Protein AF-A0A9N9NQQ0-F1 (afdb_monomer_lite)

Sequence (147 aa):
EYAHSIRLTEENYIKKFKSDRFITFEIPLDHSEFLRYERVRIINFGVFLESIGSENDEISLSISNNNMFNDRYKWKIYHFRSIYGAAQEFRYKVPNKIVTDVSFKSDIYFVPTPFSQWTIKLEDCKIGESRLDSSKIDLSKLKSIEI

Secondary structure (DSSP, 8-state):
------EE--HHHHHHHHHHSEEEEE--TT-GGGTT-S----SEE--EETT-S-TT-EEEEEEEEEEEEEEEETTEEEEEE-S----EEEEEETTTEEEE-EE-TT-TT----S-EEEEEEE--EEETTEEE-GGGS--TT---EE-

Radius of gyration: 15.8 Å; chains: 1; bounding box: 36×31×45 Å

Structure (mmCIF, N/CA/C/O backbone):
data_AF-A0A9N9NQQ0-F1
#
_entry.id   AF-A0A9N9NQQ0-F1
#
loop_
_atom_site.group_PDB
_atom_site.id
_atom_site.type_symbol
_atom_site.label_atom_id
_atom_site.label_alt_id
_atom_site.label_comp_id
_atom_site.label_asym_id
_atom_site.label_entity_id
_atom_site.label_seq_id
_atom_site.pdbx_PDB_ins_code
_atom_site.Cartn_x
_atom_site.Cartn_y
_atom_site.Cartn_z
_atom_site.occupancy
_atom_site.B_iso_or_equiv
_atom_site.auth_seq_id
_atom_site.auth_comp_id
_atom_site.auth_asym_id
_atom_site.auth_atom_id
_atom_site.pdbx_PDB_model_num
ATOM 1 N N . GLU A 1 1 ? -7.038 6.199 -19.806 1.00 65.69 1 GLU A N 1
ATOM 2 C CA . GLU A 1 1 ? -6.324 5.725 -18.602 1.00 65.69 1 GLU A CA 1
ATOM 3 C C . GLU A 1 1 ? -7.123 4.540 -18.069 1.00 65.69 1 GLU A C 1
ATOM 5 O O . GLU A 1 1 ? -8.342 4.653 -18.025 1.00 65.69 1 GLU A O 1
ATOM 10 N N . TYR A 1 2 ? -6.491 3.392 -17.814 1.00 79.00 2 TYR A N 1
ATOM 11 C CA . TYR A 1 2 ? -7.168 2.215 -17.254 1.00 79.00 2 TYR A CA 1
ATOM 12 C C . TYR A 1 2 ? -6.824 2.122 -15.770 1.00 79.00 2 TYR A C 1
ATOM 14 O O . TYR A 1 2 ? -5.656 2.268 -15.414 1.00 79.00 2 TYR A O 1
ATOM 22 N N . ALA A 1 3 ? -7.832 1.899 -14.928 1.00 87.00 3 ALA A N 1
ATOM 23 C CA . ALA A 1 3 ? -7.613 1.548 -13.534 1.00 87.00 3 ALA A CA 1
ATOM 24 C C . ALA A 1 3 ? -7.257 0.059 -13.453 1.00 87.00 3 ALA A C 1
ATOM 26 O O . ALA A 1 3 ? -7.918 -0.773 -14.074 1.00 87.00 3 ALA A O 1
ATOM 27 N N . HIS A 1 4 ? -6.207 -0.238 -12.701 1.00 93.88 4 HIS A N 1
ATOM 28 C CA . HIS A 1 4 ? -5.734 -1.581 -12.395 1.00 93.88 4 HIS A CA 1
ATOM 29 C C . HIS A 1 4 ? -5.696 -1.708 -10.883 1.00 93.88 4 HIS A C 1
ATOM 31 O O . HIS A 1 4 ? -5.331 -0.726 -10.237 1.00 93.88 4 HIS A O 1
ATOM 37 N N . SER A 1 5 ? -6.052 -2.874 -10.342 1.00 93.88 5 SER A N 1
ATOM 38 C CA . SER A 1 5 ? -5.908 -3.116 -8.911 1.00 93.88 5 SER A CA 1
ATOM 39 C C . SER A 1 5 ? -5.245 -4.447 -8.588 1.00 93.88 5 SER A C 1
ATOM 41 O O . SER A 1 5 ? -5.397 -5.444 -9.297 1.00 93.88 5 SER A O 1
ATOM 43 N N . ILE A 1 6 ? -4.470 -4.448 -7.508 1.00 95.31 6 ILE A N 1
ATOM 44 C CA . ILE A 1 6 ? -3.832 -5.624 -6.924 1.00 95.31 6 ILE A CA 1
ATOM 45 C C . ILE A 1 6 ? -4.412 -5.814 -5.531 1.00 95.31 6 ILE A C 1
ATOM 47 O O . ILE A 1 6 ? -4.403 -4.906 -4.702 1.00 95.31 6 ILE A O 1
ATOM 51 N N . ARG A 1 7 ? -4.902 -7.023 -5.256 1.00 96.19 7 ARG A N 1
ATOM 52 C CA . ARG A 1 7 ? -5.421 -7.384 -3.937 1.00 96.19 7 ARG A CA 1
ATOM 53 C C . ARG A 1 7 ? -4.417 -8.232 -3.183 1.00 96.19 7 ARG A C 1
ATOM 55 O O . ARG A 1 7 ? -4.185 -9.381 -3.544 1.00 96.19 7 ARG A O 1
ATOM 62 N N . LEU A 1 8 ? -3.899 -7.683 -2.093 1.00 95.31 8 LEU A N 1
ATOM 63 C CA . LEU A 1 8 ? -3.099 -8.426 -1.130 1.00 95.31 8 LEU A CA 1
ATOM 64 C C . LEU A 1 8 ? -4.050 -9.113 -0.151 1.00 95.31 8 LEU A C 1
ATOM 66 O O . LEU A 1 8 ? -4.741 -8.455 0.633 1.00 95.31 8 LEU A O 1
ATOM 70 N N . THR A 1 9 ? -4.113 -10.439 -0.232 1.00 93.44 9 THR A N 1
ATOM 71 C CA . THR A 1 9 ? -5.017 -11.285 0.577 1.00 93.44 9 THR A CA 1
ATOM 72 C C . THR A 1 9 ? -4.271 -12.384 1.322 1.00 93.44 9 THR A C 1
ATOM 74 O O . THR A 1 9 ? -4.830 -13.035 2.204 1.00 93.44 9 THR A O 1
ATOM 77 N N . GLU A 1 10 ? -2.995 -12.577 1.000 1.00 92.44 10 GLU A N 1
ATOM 78 C CA . GLU A 1 10 ? -2.128 -13.549 1.629 1.00 92.44 10 GLU A CA 1
ATOM 79 C C . GLU A 1 10 ? -2.030 -13.256 3.122 1.00 92.44 10 GLU A C 1
ATOM 81 O O . GLU A 1 10 ? -1.764 -12.129 3.557 1.00 92.44 10 GLU A O 1
ATOM 86 N N . GLU A 1 11 ? -2.199 -14.308 3.921 1.00 89.62 11 GLU A N 1
ATOM 87 C CA . GLU A 1 11 ? -2.289 -14.201 5.375 1.00 89.62 11 GLU A CA 1
ATOM 88 C C . GLU A 1 11 ? -1.075 -13.473 5.981 1.00 89.62 11 GLU A C 1
ATOM 90 O O . GLU A 1 11 ? -1.213 -12.723 6.946 1.00 89.62 11 GLU A O 1
ATOM 95 N N . ASN A 1 12 ? 0.104 -13.627 5.371 1.00 93.50 12 ASN A N 1
ATOM 96 C CA . ASN A 1 12 ? 1.327 -12.952 5.795 1.00 93.50 12 ASN A CA 1
ATOM 97 C C . ASN A 1 12 ? 1.260 -11.424 5.658 1.00 93.50 12 ASN A C 1
ATOM 99 O O . ASN A 1 12 ? 1.729 -10.735 6.564 1.00 93.50 12 ASN A O 1
ATOM 103 N N . TYR A 1 13 ? 0.685 -10.876 4.580 1.00 95.25 13 TYR A N 1
ATOM 104 C CA . TYR A 1 13 ? 0.556 -9.420 4.427 1.00 95.25 13 TYR A CA 1
ATOM 105 C C . TYR A 1 13 ? -0.444 -8.860 5.431 1.00 95.25 13 TYR A C 1
ATOM 107 O O . TYR A 1 13 ? -0.152 -7.889 6.125 1.00 95.25 13 TYR A O 1
ATOM 115 N N . ILE A 1 14 ? -1.590 -9.521 5.583 1.00 96.94 14 ILE A N 1
ATOM 116 C CA . ILE A 1 14 ? -2.640 -9.069 6.496 1.00 96.94 14 ILE A CA 1
ATOM 117 C C . ILE A 1 14 ? -2.187 -9.155 7.956 1.00 96.94 14 ILE A C 1
ATOM 119 O O . ILE A 1 14 ? -2.382 -8.200 8.708 1.00 96.94 14 ILE A O 1
ATOM 123 N N . LYS A 1 15 ? -1.534 -10.251 8.369 1.00 96.06 15 LYS A N 1
ATOM 124 C CA . LYS A 1 15 ? -0.975 -10.384 9.725 1.00 96.06 15 LYS A CA 1
ATOM 125 C C . LYS A 1 15 ? 0.079 -9.319 10.013 1.00 96.06 15 LYS A C 1
ATOM 127 O O . LYS A 1 15 ? 0.007 -8.690 11.067 1.00 96.06 15 LYS A O 1
ATOM 132 N N . LYS A 1 16 ? 1.013 -9.087 9.083 1.00 96.44 16 LYS A N 1
ATOM 133 C CA . LYS A 1 16 ? 2.038 -8.044 9.234 1.00 96.44 16 LYS A CA 1
ATOM 134 C C . LYS A 1 16 ? 1.418 -6.660 9.343 1.00 96.44 16 LYS A C 1
ATOM 136 O O . LYS A 1 16 ? 1.716 -5.954 10.294 1.00 96.44 16 LYS A O 1
ATOM 141 N N . PHE A 1 17 ? 0.473 -6.308 8.472 1.00 97.69 17 PHE A N 1
ATOM 142 C CA . PHE A 1 17 ? -0.182 -5.001 8.549 1.00 97.69 17 PHE A CA 1
ATOM 143 C C . PHE A 1 17 ? -0.956 -4.815 9.863 1.00 97.69 17 PHE A C 1
ATOM 145 O O . PHE A 1 17 ? -0.895 -3.754 10.482 1.00 97.69 17 PHE A O 1
ATOM 152 N N . LYS A 1 18 ? -1.651 -5.861 10.337 1.00 96.88 18 LYS A N 1
ATOM 153 C CA . LYS A 1 18 ? -2.340 -5.847 11.637 1.00 96.88 18 LYS A CA 1
ATOM 154 C C . LYS A 1 18 ? -1.376 -5.692 12.815 1.00 96.88 18 LYS A C 1
ATOM 156 O O . LYS A 1 18 ? -1.759 -5.062 13.790 1.00 96.88 18 LYS A O 1
ATOM 161 N N . SER A 1 19 ? -0.176 -6.258 12.759 1.00 96.44 19 SER A N 1
ATOM 162 C CA . SER A 1 19 ? 0.817 -6.153 13.836 1.00 96.44 19 SER A CA 1
ATOM 163 C C . SER A 1 19 ? 1.563 -4.823 13.785 1.00 96.44 19 SER A C 1
ATOM 165 O O . SER A 1 19 ? 1.554 -4.048 14.738 1.00 96.44 19 SER A O 1
ATOM 167 N N . ASP A 1 20 ? 2.158 -4.539 12.633 1.00 97.62 20 ASP A N 1
ATOM 168 C CA . ASP A 1 20 ? 3.215 -3.544 12.500 1.00 97.62 20 ASP A CA 1
ATOM 169 C C . ASP A 1 20 ? 2.667 -2.198 12.017 1.00 97.62 20 ASP A C 1
ATOM 171 O O . ASP A 1 20 ? 3.373 -1.196 12.036 1.00 97.62 20 ASP A O 1
ATOM 175 N N . ARG A 1 21 ? 1.398 -2.168 11.578 1.00 97.75 21 ARG A N 1
ATOM 176 C CA . ARG A 1 21 ? 0.732 -1.021 10.933 1.00 97.75 21 ARG A CA 1
ATOM 177 C C . ARG A 1 21 ? 1.361 -0.612 9.601 1.00 97.75 21 ARG A C 1
ATOM 179 O O . ARG A 1 21 ? 0.976 0.403 9.032 1.00 97.75 21 ARG A O 1
ATOM 186 N N . PHE A 1 22 ? 2.282 -1.407 9.069 1.00 97.81 22 PHE A N 1
ATOM 187 C CA . PHE A 1 22 ? 2.818 -1.246 7.727 1.00 97.81 22 PHE A CA 1
ATOM 188 C C . PHE A 1 22 ? 3.087 -2.601 7.080 1.00 97.81 22 PHE A C 1
ATOM 190 O O . PHE A 1 22 ? 3.194 -3.628 7.751 1.00 97.81 22 PHE A O 1
ATOM 197 N N . ILE A 1 23 ? 3.203 -2.597 5.756 1.00 97.81 23 ILE A N 1
ATOM 198 C CA . ILE A 1 23 ? 3.713 -3.724 4.980 1.00 97.81 23 ILE A CA 1
ATOM 199 C C . ILE A 1 23 ? 4.646 -3.234 3.894 1.00 97.81 23 ILE A C 1
ATOM 201 O O . ILE A 1 23 ? 4.470 -2.145 3.353 1.00 97.81 23 ILE A O 1
ATOM 205 N N . THR A 1 24 ? 5.575 -4.107 3.531 1.00 96.94 24 THR A N 1
ATOM 206 C CA . THR A 1 24 ? 6.395 -3.979 2.335 1.00 96.94 24 THR A CA 1
ATOM 207 C C . THR A 1 24 ? 6.123 -5.177 1.434 1.00 96.94 24 THR A C 1
ATOM 209 O O . THR A 1 24 ? 6.128 -6.321 1.897 1.00 96.94 24 THR A O 1
ATOM 212 N N . PHE A 1 25 ? 5.876 -4.921 0.156 1.00 96.31 25 PHE A N 1
ATOM 213 C CA . PHE A 1 25 ? 5.606 -5.938 -0.856 1.00 96.31 25 PHE A CA 1
ATOM 214 C C . PHE A 1 25 ? 6.255 -5.539 -2.180 1.00 96.31 25 PHE A C 1
ATOM 216 O O . PHE A 1 25 ? 6.634 -4.387 -2.384 1.00 96.31 25 PHE A O 1
ATOM 223 N N . GLU A 1 26 ? 6.414 -6.509 -3.069 1.00 95.88 26 GLU A N 1
ATOM 224 C CA . GLU A 1 26 ? 6.997 -6.304 -4.389 1.00 95.88 26 GLU A CA 1
ATOM 225 C C . GLU A 1 26 ? 5.931 -6.551 -5.449 1.00 95.88 26 GLU A C 1
ATOM 227 O O . GLU A 1 26 ? 5.209 -7.545 -5.388 1.00 95.88 26 GLU A O 1
ATOM 232 N N . ILE A 1 27 ? 5.844 -5.648 -6.423 1.00 96.19 27 ILE A N 1
ATOM 233 C CA . ILE A 1 27 ? 5.108 -5.900 -7.660 1.00 96.19 27 ILE A CA 1
ATOM 234 C C . ILE A 1 27 ? 6.154 -6.322 -8.698 1.00 96.19 27 ILE A C 1
ATOM 236 O O . ILE A 1 27 ? 6.924 -5.474 -9.162 1.00 96.19 27 ILE A O 1
ATOM 240 N N . PRO A 1 28 ? 6.229 -7.609 -9.067 1.00 95.12 28 PRO A N 1
ATOM 241 C CA . PRO A 1 28 ? 7.232 -8.070 -10.012 1.00 95.12 28 PRO A CA 1
ATOM 242 C C . PRO A 1 28 ? 6.867 -7.672 -11.450 1.00 95.12 28 PRO A C 1
ATOM 244 O O . PRO A 1 28 ? 5.711 -7.389 -11.777 1.00 95.12 28 PRO A O 1
ATOM 247 N N . LEU A 1 29 ? 7.864 -7.655 -12.339 1.00 93.44 29 LEU A N 1
ATOM 248 C CA . LEU A 1 29 ? 7.703 -7.255 -13.747 1.00 93.44 29 LEU A CA 1
ATOM 249 C C . LEU A 1 29 ? 6.736 -8.163 -14.533 1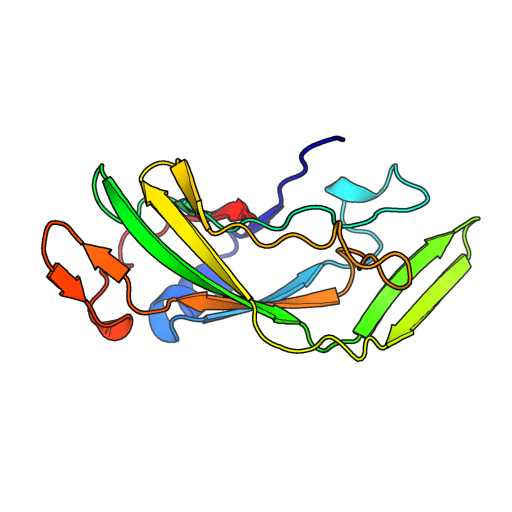.00 93.44 29 LEU A C 1
ATOM 251 O O . LEU A 1 29 ? 6.184 -7.760 -15.558 1.00 93.44 29 LEU A O 1
ATOM 255 N N . ASP A 1 30 ? 6.554 -9.394 -14.067 1.00 92.94 30 ASP A N 1
ATOM 256 C CA . ASP A 1 30 ? 5.688 -10.429 -14.623 1.00 92.94 30 ASP A CA 1
ATOM 257 C C . ASP A 1 30 ? 4.361 -10.587 -13.859 1.00 92.94 30 ASP A C 1
ATOM 259 O O . ASP A 1 30 ? 3.640 -11.562 -14.078 1.00 92.94 30 ASP A O 1
ATOM 263 N N . HIS A 1 31 ? 3.996 -9.617 -13.010 1.00 94.94 31 HIS A N 1
ATOM 264 C CA . HIS A 1 31 ? 2.708 -9.625 -12.320 1.00 94.94 31 HIS A CA 1
ATOM 265 C C . HIS A 1 31 ? 1.552 -9.741 -13.328 1.00 94.94 31 HIS A C 1
ATOM 267 O O . HIS A 1 31 ? 1.481 -8.985 -14.304 1.00 94.94 31 HIS A O 1
ATOM 273 N N . SER A 1 32 ? 0.632 -10.678 -13.079 1.00 94.50 32 SER A N 1
ATOM 274 C CA . SER A 1 32 ? -0.409 -11.104 -14.029 1.00 94.50 32 SER A CA 1
ATOM 275 C C . SER A 1 32 ? -1.263 -9.951 -14.560 1.00 94.50 32 SER A C 1
ATOM 277 O O . SER A 1 32 ? -1.519 -9.885 -15.763 1.00 94.50 32 SER A O 1
ATOM 279 N N . GLU A 1 33 ? -1.609 -9.002 -13.688 1.00 94.75 33 GLU A N 1
ATOM 280 C CA . GLU A 1 33 ? -2.372 -7.788 -14.019 1.00 94.75 33 GLU A CA 1
ATOM 281 C C . GLU A 1 33 ? -1.734 -6.959 -15.148 1.00 94.75 33 GLU A C 1
ATOM 283 O O . GLU A 1 33 ? -2.422 -6.329 -15.955 1.00 94.75 33 GLU A O 1
ATOM 288 N N . PHE A 1 34 ? -0.402 -6.993 -15.250 1.00 93.56 34 PHE A N 1
ATOM 289 C CA . PHE A 1 34 ? 0.358 -6.151 -16.165 1.00 93.56 34 PHE A CA 1
ATOM 290 C C . PHE A 1 34 ? 0.981 -6.904 -17.348 1.00 93.56 34 PHE A C 1
ATOM 292 O O . PHE A 1 34 ? 1.569 -6.276 -18.232 1.00 93.56 34 PHE A O 1
ATOM 299 N N . LEU A 1 35 ? 0.831 -8.232 -17.423 1.00 89.88 35 LEU A N 1
ATOM 300 C CA . LEU A 1 35 ? 1.533 -9.071 -18.403 1.00 89.88 35 LEU A CA 1
ATOM 301 C C . LEU A 1 35 ? 1.279 -8.674 -19.860 1.00 89.88 35 LEU A C 1
ATOM 303 O O . LEU A 1 35 ? 2.202 -8.750 -20.671 1.00 89.88 35 LEU A O 1
ATOM 307 N N . ARG A 1 36 ? 0.062 -8.220 -20.183 1.00 90.19 36 ARG A N 1
ATOM 308 C CA . ARG A 1 36 ? -0.336 -7.824 -21.547 1.00 90.19 36 ARG A CA 1
ATOM 309 C C . ARG A 1 36 ? 0.242 -6.487 -22.010 1.00 90.19 36 ARG A C 1
ATOM 311 O O . ARG A 1 36 ? 0.125 -6.154 -23.186 1.00 90.19 36 ARG A O 1
ATOM 318 N N . TYR A 1 37 ? 0.815 -5.704 -21.100 1.00 90.75 37 TYR A N 1
ATOM 319 C CA . TYR A 1 37 ? 1.338 -4.385 -21.418 1.00 90.75 37 TYR A CA 1
ATOM 320 C C . TYR A 1 37 ? 2.828 -4.454 -21.697 1.00 90.75 37 TYR A C 1
ATOM 322 O O . TYR A 1 37 ? 3.611 -5.035 -20.941 1.00 90.75 37 TYR A O 1
ATOM 330 N N . GLU A 1 38 ? 3.232 -3.813 -22.787 1.00 87.81 38 GLU A N 1
ATOM 331 C CA . GLU A 1 38 ? 4.646 -3.634 -23.073 1.00 87.81 38 GLU A CA 1
ATOM 332 C C . GLU A 1 38 ? 5.269 -2.683 -22.047 1.00 87.81 38 GLU A C 1
ATOM 334 O O . GLU A 1 38 ? 6.301 -3.022 -21.484 1.00 87.81 38 GLU A O 1
ATOM 339 N N . ARG A 1 39 ? 4.591 -1.561 -21.755 1.00 89.75 39 ARG A N 1
ATOM 340 C CA . ARG A 1 39 ? 4.969 -0.552 -20.757 1.00 89.75 39 ARG A CA 1
ATOM 341 C C . ARG A 1 39 ? 3.793 -0.165 -19.873 1.00 89.75 39 ARG A C 1
ATOM 343 O O . ARG A 1 39 ? 2.691 0.044 -20.373 1.00 89.75 39 ARG A O 1
ATOM 350 N N . VAL A 1 40 ? 4.065 0.022 -18.584 1.00 91.56 40 VAL A N 1
ATOM 351 C CA . VAL A 1 40 ? 3.100 0.535 -17.601 1.00 91.56 40 VAL A CA 1
ATOM 352 C C . VAL A 1 40 ? 3.691 1.760 -16.920 1.00 91.56 40 VAL A C 1
ATOM 354 O O . VAL A 1 40 ? 4.883 1.794 -16.616 1.00 91.56 40 VAL A O 1
ATOM 357 N N . ARG A 1 41 ? 2.878 2.791 -16.719 1.00 89.88 41 ARG A N 1
ATOM 358 C CA . ARG A 1 41 ? 3.257 4.027 -16.036 1.00 89.88 41 ARG A CA 1
ATOM 359 C C . ARG A 1 41 ? 2.186 4.339 -15.007 1.00 89.88 41 ARG A C 1
ATOM 361 O O . ARG A 1 41 ? 1.005 4.329 -15.348 1.00 89.88 41 ARG A O 1
ATOM 368 N N . ILE A 1 42 ? 2.597 4.561 -13.764 1.00 89.31 42 ILE A N 1
ATOM 369 C CA . ILE A 1 42 ? 1.683 4.937 -12.694 1.00 89.31 42 ILE A CA 1
ATOM 370 C C . ILE A 1 42 ? 1.363 6.404 -12.861 1.00 89.31 42 ILE A C 1
ATOM 372 O O . ILE A 1 42 ? 2.242 7.257 -12.877 1.00 89.31 42 ILE A O 1
ATOM 376 N N . ILE A 1 43 ? 0.076 6.674 -12.948 1.00 88.94 43 ILE A N 1
ATOM 377 C CA . ILE A 1 43 ? -0.450 8.022 -13.001 1.00 88.94 43 ILE A CA 1
ATOM 378 C C . ILE A 1 43 ? -0.968 8.416 -11.617 1.00 88.94 43 ILE A C 1
ATOM 380 O O . ILE A 1 43 ? -0.600 9.471 -11.106 1.00 88.94 43 ILE A O 1
ATOM 384 N N . ASN A 1 44 ? -1.763 7.534 -11.014 1.00 90.25 44 ASN A N 1
ATOM 385 C CA . ASN A 1 44 ? -2.308 7.649 -9.670 1.00 90.25 44 ASN A CA 1
ATOM 386 C C . ASN A 1 44 ? -2.061 6.333 -8.928 1.00 90.25 44 ASN A C 1
ATOM 388 O O . ASN A 1 44 ? -2.050 5.273 -9.560 1.00 90.25 44 ASN A O 1
ATOM 392 N N . PHE A 1 45 ? -1.865 6.402 -7.616 1.00 91.25 45 PHE A N 1
ATOM 393 C CA . PHE A 1 45 ? -1.652 5.240 -6.757 1.00 91.25 45 PHE A CA 1
ATOM 394 C C . PHE A 1 45 ? -2.556 5.355 -5.529 1.00 91.25 45 PHE A C 1
ATOM 396 O O . PHE A 1 45 ? -2.396 6.263 -4.718 1.00 91.25 45 PHE A O 1
ATOM 403 N N . GLY A 1 46 ? -3.516 4.444 -5.400 1.00 94.69 46 GLY A N 1
ATOM 404 C CA . GLY A 1 46 ? -4.441 4.403 -4.272 1.00 94.69 46 GLY A CA 1
A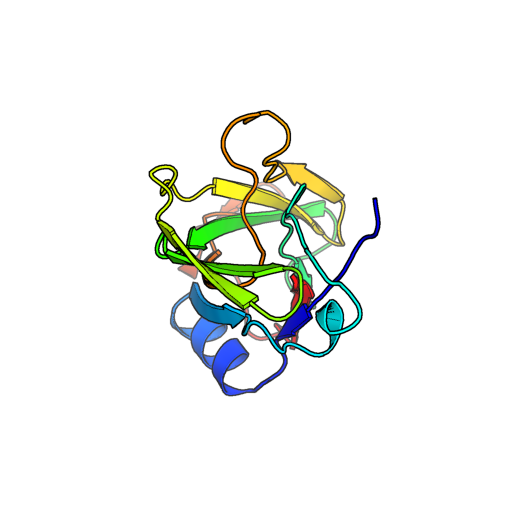TOM 405 C C . GLY A 1 46 ? -4.156 3.213 -3.373 1.00 94.69 46 GLY A C 1
ATOM 406 O O . GLY A 1 46 ? -3.512 2.259 -3.787 1.00 94.69 46 GLY A O 1
ATOM 407 N N . VAL A 1 47 ? -4.627 3.273 -2.129 1.00 96.56 47 VAL A N 1
ATOM 408 C CA . VAL A 1 47 ? -4.644 2.104 -1.246 1.00 96.56 47 VAL A CA 1
ATOM 409 C C . VAL A 1 47 ? -5.903 2.124 -0.392 1.00 96.56 47 VAL A C 1
ATOM 411 O O . VAL A 1 47 ? -6.127 3.059 0.375 1.00 96.56 47 VAL A O 1
ATOM 414 N N . PHE A 1 48 ? -6.688 1.057 -0.454 1.00 97.31 48 PHE A N 1
ATOM 415 C CA . PHE A 1 48 ? -7.916 0.889 0.310 1.00 97.31 48 PHE A CA 1
ATOM 416 C C . PHE A 1 48 ? -7.805 -0.319 1.244 1.00 97.31 48 PHE A C 1
ATOM 418 O O . PHE A 1 48 ? -7.346 -1.396 0.859 1.00 97.31 48 PHE A O 1
ATOM 425 N N . LEU A 1 49 ? -8.227 -0.138 2.496 1.00 97.00 49 LEU A N 1
ATOM 426 C CA . LEU A 1 49 ? -8.250 -1.193 3.507 1.00 97.00 49 LEU A CA 1
ATOM 427 C C . LEU A 1 49 ? -9.667 -1.758 3.591 1.00 97.00 49 LEU A C 1
ATOM 429 O O . LEU A 1 49 ? -10.590 -1.079 4.040 1.00 97.00 49 LEU A O 1
ATOM 433 N N . GLU A 1 50 ? -9.859 -3.006 3.172 1.00 95.19 50 GLU A N 1
ATOM 434 C CA . GLU A 1 50 ? -11.192 -3.604 3.169 1.00 95.19 50 GLU A CA 1
ATOM 435 C C . GLU A 1 50 ? -11.655 -3.935 4.597 1.00 95.19 50 GLU A C 1
ATOM 437 O O . GLU A 1 50 ? -10.941 -4.582 5.368 1.00 95.19 50 GLU A O 1
ATOM 442 N N . SER A 1 51 ? -12.909 -3.585 4.911 1.00 93.12 51 SER A N 1
ATOM 443 C CA . SER A 1 51 ? -13.565 -3.861 6.201 1.00 93.12 51 SER A CA 1
ATOM 444 C C . SER A 1 51 ? -12.965 -3.106 7.401 1.00 93.12 51 SER A C 1
ATOM 446 O O . SER A 1 51 ? -13.045 -3.598 8.529 1.00 93.12 51 SER A O 1
ATOM 448 N N . ILE A 1 52 ? -12.394 -1.917 7.169 1.00 93.81 52 ILE A N 1
ATOM 449 C CA . ILE A 1 52 ? -11.876 -1.006 8.203 1.00 93.81 52 ILE A CA 1
ATOM 450 C C . ILE A 1 52 ? -12.689 0.290 8.254 1.00 93.81 52 ILE A C 1
ATOM 452 O O . ILE A 1 52 ? -13.064 0.832 7.218 1.00 93.81 52 ILE A O 1
ATOM 456 N N . GLY A 1 53 ? -12.910 0.795 9.472 1.00 91.56 53 GLY A N 1
ATOM 457 C CA . GLY A 1 53 ? -13.666 2.022 9.723 1.00 91.56 53 GLY A CA 1
ATOM 458 C C . GLY A 1 53 ? -15.177 1.868 9.519 1.00 91.56 53 GLY A C 1
ATOM 459 O O . GLY A 1 53 ? -15.686 0.819 9.121 1.00 91.56 53 GLY A O 1
ATOM 460 N N . SER A 1 54 ? -15.894 2.935 9.839 1.00 94.06 54 SER A N 1
ATOM 461 C CA . SER A 1 54 ? -17.321 3.139 9.597 1.00 94.06 54 SER A CA 1
ATOM 462 C C . SER A 1 54 ? -17.519 4.205 8.521 1.00 94.06 54 SER A C 1
ATOM 464 O O . SER A 1 54 ? -16.585 4.905 8.144 1.00 94.06 54 SER A O 1
ATOM 466 N N . GLU A 1 55 ? -18.739 4.338 8.007 1.00 95.12 55 GLU A N 1
ATOM 467 C CA . GLU A 1 55 ? -19.054 5.319 6.967 1.00 95.12 55 GLU A CA 1
ATOM 468 C C . GLU A 1 55 ? -18.567 6.735 7.335 1.00 95.12 55 GLU A C 1
ATOM 470 O O . GLU A 1 55 ? -18.823 7.222 8.434 1.00 95.12 55 GLU A O 1
ATOM 475 N N . ASN A 1 56 ? -17.895 7.402 6.390 1.00 95.19 56 ASN A N 1
ATOM 476 C CA . ASN A 1 56 ? -17.274 8.726 6.532 1.00 95.19 56 ASN A CA 1
ATOM 477 C C . ASN A 1 56 ? -16.035 8.830 7.434 1.00 95.19 56 ASN A C 1
ATOM 479 O O . ASN A 1 56 ? -15.447 9.919 7.469 1.00 95.19 56 ASN A O 1
ATOM 483 N N . ASP A 1 57 ? -15.592 7.748 8.080 1.00 96.69 57 ASP A N 1
ATOM 484 C CA . ASP A 1 57 ? -14.262 7.709 8.692 1.00 96.69 57 ASP A CA 1
ATOM 485 C C . ASP A 1 57 ? -13.199 7.961 7.622 1.00 96.69 57 ASP A C 1
ATOM 487 O O . ASP A 1 57 ? -13.302 7.460 6.501 1.00 96.69 57 ASP A O 1
ATOM 491 N N . GLU A 1 58 ? -12.184 8.750 7.955 1.00 97.69 58 GLU A N 1
ATOM 492 C CA . GLU A 1 58 ? -11.084 9.095 7.063 1.00 97.69 58 GLU A CA 1
ATOM 493 C C . GLU A 1 58 ? -9.841 8.296 7.439 1.00 97.69 58 GLU A C 1
ATOM 495 O O . GLU A 1 58 ? -9.267 8.469 8.519 1.00 97.69 58 GLU A O 1
ATOM 500 N N . ILE A 1 59 ? -9.423 7.431 6.523 1.00 98.00 59 ILE A N 1
ATOM 501 C CA . ILE A 1 59 ? -8.236 6.597 6.654 1.00 98.00 59 ILE A CA 1
ATOM 502 C C . ILE A 1 59 ? -7.076 7.293 5.946 1.00 98.00 59 ILE A C 1
ATOM 504 O O . ILE A 1 59 ? -7.217 7.716 4.795 1.00 98.00 59 ILE A O 1
ATOM 508 N N . SER A 1 60 ? -5.937 7.402 6.634 1.00 98.00 60 SER A N 1
ATOM 509 C CA . SER A 1 60 ? -4.699 7.968 6.094 1.00 98.00 60 SER A CA 1
ATOM 510 C C . SER A 1 60 ? -3.605 6.911 6.005 1.00 98.00 60 SER A C 1
ATOM 512 O O . SER A 1 60 ? -3.380 6.140 6.940 1.00 98.00 60 SER A O 1
ATOM 514 N N . LEU A 1 61 ? -2.941 6.864 4.855 1.00 98.12 61 LEU A N 1
ATOM 515 C CA . LEU A 1 61 ? -1.887 5.916 4.530 1.00 98.12 61 LEU A CA 1
ATOM 516 C C . LEU A 1 61 ? -0.702 6.665 3.930 1.00 98.12 61 LEU A C 1
ATOM 518 O O . LEU A 1 61 ? -0.857 7.538 3.084 1.00 98.12 61 LEU A O 1
ATOM 522 N N . SER A 1 62 ? 0.497 6.283 4.333 1.00 97.38 62 SER A N 1
ATOM 523 C CA . SER A 1 62 ? 1.742 6.717 3.721 1.00 97.38 62 SER A CA 1
ATOM 524 C C . SER A 1 62 ? 2.210 5.658 2.728 1.00 97.38 62 SER A C 1
ATOM 526 O O . SER A 1 62 ? 2.321 4.479 3.074 1.00 97.38 62 SER A O 1
ATOM 528 N N . ILE A 1 63 ? 2.465 6.072 1.488 1.00 95.31 63 ILE A N 1
ATOM 529 C CA . ILE A 1 63 ? 2.923 5.218 0.390 1.00 95.31 63 ILE A CA 1
ATOM 530 C C . ILE A 1 63 ? 4.340 5.624 0.016 1.00 95.31 63 ILE A C 1
ATOM 532 O O . ILE A 1 63 ? 4.621 6.778 -0.304 1.00 95.31 63 ILE A O 1
ATOM 536 N N . SER A 1 64 ? 5.246 4.658 0.017 1.00 93.81 64 SER A N 1
ATOM 537 C CA . SER A 1 64 ? 6.643 4.859 -0.359 1.00 93.81 64 SER A CA 1
ATOM 538 C C . SER A 1 64 ? 7.174 3.677 -1.161 1.00 93.81 64 SER A C 1
ATOM 540 O O . SER A 1 64 ? 6.531 2.634 -1.264 1.00 93.81 64 SER A O 1
ATOM 542 N N . ASN A 1 65 ? 8.351 3.846 -1.752 1.00 92.38 65 ASN A N 1
ATOM 543 C CA . ASN A 1 65 ? 9.069 2.792 -2.458 1.00 92.38 65 ASN A CA 1
ATOM 544 C C . ASN A 1 65 ? 10.575 2.926 -2.195 1.00 92.38 65 ASN A C 1
ATOM 546 O O . ASN A 1 65 ? 11.046 3.935 -1.666 1.00 92.38 65 ASN A O 1
ATOM 550 N N . ASN A 1 66 ? 11.345 1.912 -2.576 1.00 91.44 66 ASN A N 1
ATOM 551 C CA . ASN A 1 66 ? 12.800 1.892 -2.389 1.00 91.44 66 ASN A CA 1
ATOM 552 C C . ASN A 1 66 ? 13.583 2.700 -3.448 1.00 91.44 66 ASN A C 1
ATOM 554 O O . ASN A 1 66 ? 14.809 2.600 -3.521 1.00 91.44 66 ASN A O 1
ATOM 558 N N . ASN A 1 67 ? 12.893 3.489 -4.272 1.00 89.06 67 ASN A N 1
ATOM 559 C CA . ASN A 1 67 ? 13.408 4.239 -5.415 1.00 89.06 67 ASN A CA 1
ATOM 560 C C . ASN A 1 67 ? 13.996 3.394 -6.543 1.00 89.06 67 ASN A C 1
ATOM 562 O O . ASN A 1 67 ? 14.588 3.965 -7.456 1.00 89.06 67 ASN A O 1
ATOM 566 N N . MET A 1 68 ? 13.849 2.071 -6.507 1.00 91.62 68 MET A N 1
ATOM 567 C CA . MET A 1 68 ? 14.327 1.157 -7.539 1.00 91.62 68 MET A CA 1
ATOM 568 C C . MET A 1 68 ? 13.138 0.609 -8.311 1.00 91.62 68 MET A C 1
ATOM 570 O O . MET A 1 68 ? 12.233 0.009 -7.737 1.00 91.62 68 MET A O 1
ATOM 574 N N . PHE A 1 69 ? 13.155 0.791 -9.622 1.00 92.25 69 PHE A N 1
ATOM 575 C CA . PHE A 1 69 ? 12.043 0.427 -10.483 1.00 92.25 69 PHE A CA 1
ATOM 576 C C . PHE A 1 69 ? 12.521 -0.408 -11.662 1.00 92.25 69 PHE A C 1
ATOM 578 O O . PHE A 1 69 ? 13.616 -0.207 -12.197 1.00 92.25 69 PHE A O 1
ATOM 585 N N . ASN A 1 70 ? 11.649 -1.311 -12.092 1.00 93.56 70 ASN A N 1
ATOM 586 C CA . ASN A 1 70 ? 11.818 -2.120 -13.285 1.00 93.56 70 ASN A CA 1
ATOM 587 C C . ASN A 1 70 ? 10.894 -1.604 -14.395 1.00 93.56 70 ASN A C 1
ATOM 589 O O . ASN A 1 70 ? 9.799 -1.113 -14.133 1.00 93.56 70 ASN A O 1
ATOM 593 N N . ASP A 1 71 ? 11.311 -1.706 -15.650 1.00 91.81 71 ASP A N 1
ATOM 594 C CA . ASP A 1 71 ? 10.471 -1.448 -16.823 1.00 91.81 71 ASP A CA 1
ATOM 595 C C . ASP A 1 71 ? 10.727 -2.525 -17.869 1.00 91.81 71 ASP A C 1
ATOM 597 O O . ASP A 1 71 ? 11.799 -3.135 -17.919 1.00 91.81 71 ASP A O 1
ATOM 601 N N . ARG A 1 72 ? 9.742 -2.731 -18.736 1.00 91.25 72 ARG A N 1
ATOM 602 C CA . ARG A 1 72 ? 9.864 -3.599 -19.899 1.00 91.25 72 ARG A CA 1
ATOM 603 C C . ARG A 1 72 ? 9.608 -2.767 -21.142 1.00 91.25 72 ARG A C 1
ATOM 605 O O . ARG A 1 72 ? 8.750 -1.897 -21.149 1.00 91.25 72 ARG A O 1
ATOM 612 N N . TYR A 1 73 ? 10.381 -2.985 -22.195 1.00 90.19 73 TYR A N 1
ATOM 613 C CA . TYR A 1 73 ? 10.098 -2.397 -23.501 1.00 90.19 73 TYR A CA 1
ATOM 614 C C . TYR A 1 73 ? 10.751 -3.236 -24.586 1.00 90.19 73 TYR A C 1
ATOM 616 O O . TYR A 1 73 ? 11.939 -3.543 -24.488 1.00 90.19 73 TYR A O 1
ATOM 624 N N . LYS A 1 74 ? 9.990 -3.637 -25.607 1.00 90.31 74 LYS A N 1
ATOM 625 C CA . LYS A 1 74 ? 10.447 -4.509 -26.695 1.00 90.31 74 LYS A CA 1
ATOM 626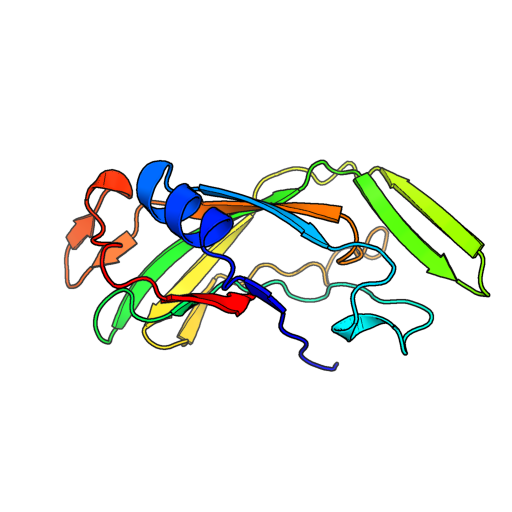 C C . LYS A 1 74 ? 11.201 -5.736 -26.183 1.00 90.31 74 LYS A C 1
ATOM 628 O O . LYS A 1 74 ? 12.288 -6.044 -26.667 1.00 90.31 74 LYS A O 1
ATOM 633 N N . TRP A 1 75 ? 10.639 -6.389 -25.163 1.00 84.12 75 TRP A N 1
ATOM 634 C CA . TRP A 1 75 ? 11.206 -7.577 -24.504 1.00 84.12 75 TRP A CA 1
ATOM 635 C C . TRP A 1 75 ? 12.545 -7.363 -23.784 1.00 84.12 75 TRP A C 1
ATOM 637 O O . TRP A 1 75 ? 13.158 -8.323 -23.328 1.00 84.12 75 TRP A O 1
ATOM 647 N N . LYS A 1 76 ? 12.992 -6.114 -23.634 1.00 90.56 76 LYS A N 1
ATOM 648 C CA . LYS A 1 76 ? 14.155 -5.755 -22.823 1.00 90.56 76 LYS A CA 1
ATOM 649 C C . LYS A 1 76 ? 13.706 -5.276 -21.454 1.00 90.56 76 LYS A C 1
ATOM 651 O O . LYS A 1 76 ? 12.715 -4.551 -21.345 1.00 90.56 76 LYS A O 1
ATOM 656 N N . ILE A 1 77 ? 14.453 -5.683 -20.435 1.00 92.31 77 ILE A N 1
ATOM 657 C CA . ILE A 1 77 ? 14.263 -5.252 -19.052 1.00 92.31 77 ILE A CA 1
ATOM 658 C C . ILE A 1 77 ? 15.182 -4.061 -18.795 1.00 92.31 77 ILE A C 1
ATOM 660 O O . ILE A 1 77 ? 16.348 -4.064 -19.192 1.00 92.31 77 ILE A O 1
ATOM 664 N N . TYR A 1 78 ? 14.639 -3.045 -18.140 1.00 91.81 78 TYR A N 1
ATOM 665 C CA . TYR A 1 78 ? 15.355 -1.850 -17.725 1.00 91.81 78 TYR A CA 1
ATOM 666 C C . TYR A 1 78 ? 15.218 -1.680 -16.219 1.00 91.81 78 TYR A C 1
ATOM 668 O O . TYR A 1 78 ? 14.151 -1.925 -15.661 1.00 91.81 78 TYR A O 1
ATOM 676 N N . HIS A 1 79 ? 16.286 -1.203 -15.591 1.00 91.44 79 HIS A N 1
ATOM 677 C CA . HIS A 1 79 ? 16.317 -0.857 -14.178 1.00 91.44 79 HIS A CA 1
ATOM 678 C C . HIS A 1 79 ? 16.668 0.615 -14.053 1.00 91.44 79 HIS A C 1
ATOM 680 O O . HIS A 1 79 ? 17.568 1.105 -14.740 1.00 91.44 79 HIS A O 1
ATOM 686 N N . PHE A 1 80 ? 15.965 1.326 -13.188 1.00 86.88 80 PHE A N 1
ATOM 687 C CA . PHE A 1 80 ? 16.203 2.742 -12.981 1.00 86.88 80 PHE A CA 1
ATOM 688 C C . PHE A 1 80 ? 15.990 3.111 -11.527 1.00 86.88 80 PHE A C 1
ATOM 690 O O . PHE A 1 80 ? 15.213 2.490 -10.800 1.00 86.88 80 PHE A O 1
ATOM 697 N N . ARG A 1 81 ? 16.723 4.143 -11.120 1.00 86.62 81 ARG A N 1
ATOM 698 C CA . ARG A 1 81 ? 16.632 4.720 -9.793 1.00 86.62 81 ARG A CA 1
ATOM 699 C C . ARG A 1 81 ? 15.963 6.080 -9.891 1.00 86.62 81 ARG A C 1
ATOM 701 O O . ARG A 1 81 ? 16.389 6.902 -10.700 1.00 86.62 81 ARG A O 1
ATOM 708 N N . SER A 1 82 ? 14.948 6.316 -9.071 1.00 78.94 82 SER A N 1
ATOM 709 C CA . SER A 1 82 ? 14.381 7.652 -8.906 1.00 78.94 82 SER A CA 1
ATOM 710 C C . SER A 1 82 ? 15.099 8.421 -7.804 1.00 78.94 82 SER A C 1
ATOM 712 O O . SER A 1 82 ? 15.612 7.839 -6.849 1.00 78.94 82 SER A O 1
ATOM 714 N N . ILE A 1 83 ? 15.114 9.743 -7.926 1.00 68.75 83 ILE A N 1
ATOM 715 C CA . ILE A 1 83 ? 15.475 10.651 -6.830 1.00 68.75 83 ILE A CA 1
ATOM 716 C C . ILE A 1 83 ? 14.243 11.077 -6.011 1.00 68.75 83 ILE A C 1
ATOM 718 O O . ILE A 1 83 ? 14.394 11.670 -4.945 1.00 68.75 83 ILE A O 1
ATOM 722 N N . TYR A 1 84 ? 13.033 10.740 -6.472 1.00 61.84 84 TYR A N 1
ATOM 723 C CA . TYR A 1 84 ? 11.771 11.041 -5.796 1.00 61.84 84 TYR A CA 1
ATOM 724 C C . TYR A 1 84 ? 11.385 9.923 -4.830 1.00 61.84 84 TYR A C 1
ATOM 726 O O . TYR A 1 84 ? 10.654 9.002 -5.185 1.00 61.84 84 TYR A O 1
ATOM 734 N N . GLY A 1 85 ? 11.905 10.026 -3.606 1.00 60.00 85 GLY A N 1
ATOM 735 C CA . GLY A 1 85 ? 11.779 8.994 -2.575 1.00 60.00 85 GLY A CA 1
ATOM 736 C C . GLY A 1 85 ? 11.016 9.387 -1.323 1.00 60.00 85 GLY A C 1
ATOM 737 O O . GLY A 1 85 ? 11.073 8.654 -0.339 1.00 60.00 85 GLY A O 1
ATOM 738 N N . ALA A 1 86 ? 10.350 10.542 -1.316 1.00 75.19 86 ALA A N 1
ATOM 739 C CA . ALA A 1 86 ? 9.529 10.916 -0.176 1.00 75.19 86 ALA A CA 1
ATOM 740 C C . ALA A 1 86 ? 8.257 10.064 -0.156 1.00 75.19 86 ALA A C 1
ATOM 742 O O . ALA A 1 86 ? 7.638 9.822 -1.195 1.00 75.19 86 ALA A O 1
ATOM 743 N N . ALA A 1 87 ? 7.872 9.618 1.036 1.00 87.88 87 ALA A N 1
ATOM 744 C CA . ALA A 1 87 ? 6.587 8.975 1.215 1.00 87.88 87 ALA A CA 1
ATOM 745 C C . ALA A 1 87 ? 5.466 9.985 0.931 1.00 87.88 87 ALA A C 1
ATOM 747 O O . ALA A 1 87 ? 5.549 11.145 1.342 1.00 87.88 87 ALA A O 1
ATOM 748 N N . GLN A 1 88 ? 4.444 9.551 0.204 1.00 92.38 88 GLN A N 1
ATOM 749 C CA . GLN A 1 88 ? 3.302 10.372 -0.176 1.00 92.38 88 GLN A CA 1
ATOM 750 C C . GLN A 1 88 ? 2.073 9.936 0.616 1.00 92.38 88 GLN A C 1
ATOM 752 O O . GLN A 1 88 ? 1.826 8.744 0.784 1.00 92.38 88 GLN A O 1
ATOM 757 N N . GLU A 1 89 ? 1.316 10.909 1.115 1.00 95.56 89 GLU A N 1
ATOM 758 C CA . GLU A 1 89 ? 0.094 10.649 1.872 1.00 95.56 89 GLU A CA 1
ATOM 759 C C . GLU A 1 89 ? -1.076 10.384 0.915 1.00 95.56 89 GLU A C 1
ATOM 761 O O . GLU A 1 89 ? -1.374 11.192 0.037 1.00 95.56 89 GLU A O 1
ATOM 766 N N . PHE A 1 90 ? -1.770 9.274 1.132 1.00 97.25 90 PHE A N 1
ATOM 767 C CA . PHE A 1 90 ? -3.055 8.949 0.534 1.00 97.25 90 PHE A CA 1
ATOM 768 C C . PHE A 1 90 ? -4.132 8.965 1.612 1.00 97.25 90 PHE A C 1
ATOM 770 O O . PHE A 1 90 ? -3.975 8.352 2.669 1.00 97.25 90 PHE A O 1
ATOM 777 N N . ARG A 1 91 ? -5.251 9.638 1.339 1.00 97.69 91 ARG A N 1
ATOM 778 C CA . ARG A 1 91 ? -6.401 9.679 2.248 1.00 97.69 91 ARG A CA 1
ATOM 779 C C . ARG A 1 91 ? -7.689 9.378 1.521 1.00 97.69 91 ARG A C 1
ATOM 781 O O . ARG A 1 91 ? -7.949 9.936 0.453 1.00 97.69 91 ARG A O 1
ATOM 788 N N . TYR A 1 92 ? -8.549 8.598 2.158 1.00 97.75 92 TYR A N 1
ATOM 789 C CA . TYR A 1 92 ? -9.902 8.347 1.682 1.00 97.75 92 TYR A CA 1
ATOM 790 C C . TYR A 1 92 ? -10.894 8.303 2.838 1.00 97.75 92 TYR A C 1
ATOM 792 O O . TYR A 1 92 ? -10.540 7.994 3.972 1.00 97.75 92 TYR A O 1
ATOM 800 N N . LYS A 1 93 ? -12.156 8.595 2.531 1.00 97.56 93 LYS A N 1
ATOM 801 C CA . LYS A 1 93 ? -13.289 8.333 3.412 1.00 97.56 93 LYS A CA 1
ATOM 802 C C . LYS A 1 93 ? -13.936 7.004 3.068 1.00 97.56 93 LYS A C 1
ATOM 804 O O . LYS A 1 93 ? -14.183 6.731 1.890 1.00 97.56 93 LYS A O 1
ATOM 809 N N . VAL A 1 94 ? -14.261 6.221 4.087 1.00 95.44 94 VAL A N 1
ATOM 810 C CA . VAL A 1 94 ? -14.948 4.936 3.944 1.00 95.44 94 VAL A CA 1
ATOM 811 C C . VAL A 1 94 ? -16.348 5.154 3.330 1.00 95.44 94 VAL A C 1
ATOM 813 O O . VAL A 1 94 ? -17.079 6.033 3.799 1.00 95.44 94 VAL A O 1
ATOM 816 N N . PRO A 1 95 ? -16.750 4.377 2.301 1.00 91.00 95 PRO A N 1
ATOM 817 C CA . PRO A 1 95 ? -16.005 3.247 1.750 1.00 91.00 95 PRO A CA 1
ATOM 818 C C . PRO A 1 95 ? -14.799 3.637 0.886 1.00 91.00 95 PRO A C 1
ATOM 820 O O . PRO A 1 95 ? -13.724 3.171 1.208 1.00 91.00 95 PRO A O 1
ATOM 823 N N . ASN A 1 96 ? -14.910 4.487 -0.143 1.00 89.25 96 ASN A N 1
ATOM 824 C CA . ASN A 1 96 ? -13.792 4.734 -1.080 1.00 89.25 96 ASN A CA 1
ATOM 825 C C . ASN A 1 96 ? -13.782 6.158 -1.678 1.00 89.25 96 ASN A C 1
ATOM 827 O O . ASN A 1 96 ? -13.485 6.354 -2.857 1.00 89.25 96 ASN A O 1
ATOM 831 N N . LYS A 1 97 ? -14.146 7.185 -0.905 1.00 95.69 97 LYS A N 1
ATOM 832 C CA . LYS A 1 97 ? -14.119 8.575 -1.388 1.00 95.69 97 LYS A CA 1
ATOM 833 C C . LYS A 1 97 ? -12.742 9.191 -1.155 1.00 95.69 97 LYS A C 1
ATOM 835 O O . LYS A 1 97 ? -12.433 9.589 -0.037 1.00 95.69 97 LYS A O 1
ATOM 840 N N . ILE A 1 98 ? -11.941 9.304 -2.211 1.00 96.19 98 ILE A N 1
ATOM 841 C CA . ILE A 1 98 ? -10.597 9.896 -2.149 1.00 96.19 98 ILE A CA 1
ATOM 842 C C . ILE A 1 98 ? -10.677 11.349 -1.647 1.00 96.19 98 ILE A C 1
ATOM 844 O O . ILE A 1 98 ? -11.467 12.155 -2.141 1.00 96.19 98 ILE A O 1
ATOM 848 N N . VAL A 1 99 ? -9.858 11.662 -0.644 1.00 96.12 99 VAL A N 1
ATOM 849 C CA . VAL A 1 99 ? -9.668 12.999 -0.057 1.00 96.12 99 VAL A CA 1
ATOM 850 C C . VAL A 1 99 ? -8.321 13.574 -0.482 1.00 96.12 99 VAL A C 1
ATOM 852 O O . VAL A 1 99 ? -8.207 14.764 -0.763 1.00 96.12 99 VAL A O 1
ATOM 855 N N . THR A 1 100 ? -7.282 12.742 -0.517 1.00 95.12 100 THR A N 1
ATOM 856 C CA . THR A 1 100 ? -5.934 13.118 -0.954 1.00 95.12 100 THR A CA 1
ATOM 857 C C . THR A 1 100 ? -5.368 11.975 -1.774 1.00 95.12 100 THR A C 1
ATOM 859 O O . THR A 1 100 ? -5.369 10.836 -1.318 1.00 95.12 100 THR A O 1
ATOM 862 N N . ASP A 1 101 ? -4.948 12.293 -2.993 1.00 91.56 101 ASP A N 1
ATOM 863 C CA . ASP A 1 101 ? -4.494 11.327 -3.988 1.00 91.56 101 ASP A CA 1
ATOM 864 C C . ASP A 1 101 ? -2.973 11.389 -4.155 1.00 91.56 101 ASP A C 1
ATOM 866 O O . ASP A 1 101 ? -2.369 12.454 -4.002 1.00 91.56 101 ASP A O 1
ATOM 870 N N . VAL A 1 102 ? -2.369 10.263 -4.526 1.00 89.88 102 VAL A N 1
ATOM 871 C CA . VAL A 1 102 ? -0.951 10.174 -4.876 1.00 89.88 102 VAL A CA 1
ATOM 872 C C . VAL A 1 102 ? -0.844 10.162 -6.393 1.00 89.88 102 VAL A C 1
ATOM 874 O O . VAL A 1 102 ? -1.120 9.154 -7.041 1.00 89.88 102 VAL A O 1
ATOM 877 N N . SER A 1 103 ? -0.456 11.303 -6.961 1.00 87.94 103 SER A N 1
ATOM 878 C CA . SER A 1 103 ? -0.398 11.530 -8.407 1.00 87.94 103 SER A CA 1
ATOM 879 C C . SER A 1 103 ? 1.026 11.803 -8.871 1.00 87.94 103 SER A C 1
ATOM 881 O O . SER A 1 103 ? 1.743 12.614 -8.291 1.00 87.94 103 SER A O 1
ATOM 883 N N . PHE A 1 104 ? 1.400 11.176 -9.982 1.00 81.25 104 PHE A N 1
ATOM 884 C CA . PHE A 1 104 ? 2.701 11.332 -10.631 1.00 81.25 104 PHE A CA 1
ATOM 885 C C . PHE A 1 104 ? 2.599 12.087 -11.970 1.00 81.25 104 PHE A C 1
ATOM 887 O O . PHE A 1 104 ? 3.566 12.144 -12.726 1.00 81.25 104 PHE A O 1
ATOM 894 N N . LYS A 1 105 ? 1.433 12.681 -12.290 1.00 67.38 105 LYS A N 1
ATOM 895 C CA . LYS A 1 105 ? 1.169 13.351 -13.584 1.00 67.38 105 LYS A CA 1
ATOM 896 C C . LYS A 1 105 ? 2.063 14.565 -13.870 1.00 67.38 105 LYS A C 1
ATOM 898 O O . LYS A 1 105 ? 2.217 14.919 -15.035 1.00 67.38 105 LYS A O 1
ATOM 903 N N . SER A 1 106 ? 2.593 15.241 -12.851 1.00 57.81 106 SER A N 1
ATOM 904 C CA . SER A 1 106 ? 3.259 16.542 -13.024 1.00 57.81 106 SER A CA 1
ATOM 905 C C . SER A 1 106 ? 4.730 16.461 -13.423 1.00 57.81 106 SER A C 1
ATOM 907 O O . SER A 1 106 ? 5.298 17.483 -13.802 1.00 57.81 106 SER A O 1
ATOM 909 N N . ASP A 1 107 ? 5.358 15.287 -13.344 1.00 55.84 107 ASP A N 1
ATOM 910 C CA . ASP A 1 107 ? 6.794 15.167 -13.573 1.00 55.84 107 ASP A CA 1
ATOM 911 C C . ASP A 1 107 ? 7.095 14.616 -14.972 1.00 55.84 107 ASP A C 1
ATOM 913 O O . ASP A 1 107 ? 7.189 13.409 -15.199 1.00 55.84 107 ASP A O 1
ATOM 917 N N . ILE A 1 108 ? 7.231 15.524 -15.945 1.00 50.78 108 ILE A N 1
ATOM 918 C CA . ILE A 1 108 ? 7.524 15.195 -17.354 1.00 50.78 108 ILE A CA 1
ATOM 919 C C . ILE A 1 108 ? 8.834 14.410 -17.539 1.00 50.78 108 ILE A C 1
ATOM 921 O O . ILE A 1 108 ? 9.045 13.819 -18.599 1.00 50.78 108 ILE A O 1
ATOM 925 N N . TYR A 1 109 ? 9.702 14.381 -16.524 1.00 54.28 109 TYR A N 1
ATOM 926 C CA . TYR A 1 109 ? 10.971 13.662 -16.557 1.00 54.28 109 TYR A CA 1
ATOM 927 C C . TYR A 1 109 ? 10.912 12.291 -15.872 1.00 54.28 109 TYR A C 1
ATOM 929 O O . TYR A 1 109 ? 11.788 11.462 -16.129 1.00 54.28 109 TYR A O 1
ATOM 937 N N . PHE A 1 110 ? 9.892 12.006 -15.050 1.00 64.19 110 PHE A N 1
ATOM 938 C CA . PHE A 1 110 ? 9.800 10.733 -14.336 1.00 64.19 110 PHE A CA 1
ATOM 939 C C . PHE A 1 110 ? 8.366 10.330 -13.968 1.00 64.19 110 PHE A C 1
ATOM 941 O O . PHE A 1 110 ? 7.829 10.732 -12.941 1.00 64.19 110 PHE A O 1
ATOM 948 N N . VAL A 1 111 ? 7.780 9.428 -14.757 1.00 75.44 111 VAL A N 1
ATOM 949 C CA . VAL A 1 111 ? 6.556 8.715 -14.365 1.00 75.44 111 VAL A CA 1
ATOM 950 C C . VAL A 1 111 ? 6.953 7.300 -13.924 1.00 75.44 111 VAL A C 1
ATOM 952 O O . VAL A 1 111 ? 7.465 6.547 -14.764 1.00 75.44 111 VAL A O 1
ATOM 955 N N . PRO A 1 112 ? 6.778 6.921 -12.640 1.00 86.31 112 PRO A N 1
ATOM 956 C CA . PRO A 1 112 ? 7.233 5.629 -12.137 1.00 86.31 112 PRO A CA 1
ATOM 957 C C . PRO A 1 112 ? 6.471 4.470 -12.779 1.00 86.31 112 PRO A C 1
ATOM 959 O O . PRO A 1 112 ? 5.363 4.617 -13.299 1.00 86.31 112 PRO A O 1
ATOM 962 N N . THR A 1 113 ? 7.068 3.286 -12.736 1.00 91.50 113 THR A N 1
ATOM 963 C CA . THR A 1 113 ? 6.386 2.028 -13.050 1.00 91.50 113 THR A CA 1
ATOM 964 C C . THR A 1 113 ? 5.865 1.405 -11.756 1.00 91.50 113 THR A C 1
ATOM 966 O O . THR A 1 113 ? 6.410 1.677 -10.685 1.00 91.50 113 THR A O 1
ATOM 969 N N . PRO A 1 114 ? 4.842 0.536 -11.812 1.00 93.31 114 PRO A N 1
ATOM 970 C CA . PRO A 1 114 ? 4.415 -0.197 -10.624 1.00 93.31 114 PRO A CA 1
ATOM 971 C C . PRO A 1 114 ? 5.450 -1.221 -10.168 1.00 93.31 114 PRO A C 1
ATOM 973 O O . PRO A 1 114 ? 5.413 -1.636 -9.018 1.00 93.31 114 PRO A O 1
ATOM 976 N N . PHE A 1 115 ? 6.388 -1.606 -11.033 1.00 95.06 115 PHE A N 1
ATOM 977 C CA . PHE A 1 115 ? 7.313 -2.706 -10.795 1.00 95.06 115 PHE A CA 1
ATOM 978 C C . PHE A 1 115 ? 8.454 -2.310 -9.848 1.00 95.06 115 PHE A C 1
ATOM 980 O O . PHE A 1 115 ? 9.556 -1.973 -10.283 1.00 95.06 115 PHE A O 1
ATOM 987 N N . SER A 1 116 ? 8.169 -2.309 -8.551 1.00 94.62 116 SER A N 1
ATOM 988 C CA . SER A 1 116 ? 9.070 -1.892 -7.478 1.00 94.62 116 SER A CA 1
ATOM 989 C C . SER A 1 116 ? 8.686 -2.582 -6.169 1.00 94.62 116 SER A C 1
ATOM 991 O O . SER A 1 116 ? 7.669 -3.278 -6.079 1.00 94.62 116 SER A O 1
ATOM 993 N N . GLN A 1 117 ? 9.500 -2.360 -5.141 1.00 95.56 117 GLN A N 1
ATOM 994 C CA . GLN A 1 117 ? 9.118 -2.637 -3.771 1.00 95.56 117 GLN A CA 1
ATOM 995 C C . GLN A 1 117 ? 8.392 -1.420 -3.197 1.00 95.56 117 GLN A C 1
ATOM 997 O O . GLN A 1 117 ? 8.971 -0.338 -3.081 1.00 95.56 117 GLN A O 1
ATOM 1002 N N . TRP A 1 118 ? 7.147 -1.627 -2.787 1.00 95.50 118 TRP A N 1
ATOM 1003 C CA . TRP A 1 118 ? 6.285 -0.616 -2.193 1.00 95.50 118 TRP A CA 1
ATOM 1004 C C . TRP A 1 118 ? 6.125 -0.868 -0.703 1.00 95.50 118 TRP A C 1
ATOM 1006 O O . TRP A 1 118 ? 6.059 -2.012 -0.253 1.00 95.50 118 TRP A O 1
ATOM 1016 N N . THR A 1 119 ? 6.053 0.211 0.065 1.00 96.88 119 THR A N 1
ATOM 1017 C CA . THR A 1 119 ? 5.716 0.184 1.484 1.00 96.88 119 THR A CA 1
ATOM 1018 C C . THR A 1 119 ? 4.492 1.047 1.726 1.00 96.88 119 THR A C 1
ATOM 1020 O O . THR A 1 119 ? 4.455 2.209 1.324 1.00 96.88 119 THR A O 1
ATOM 1023 N N . ILE A 1 120 ? 3.508 0.460 2.397 1.00 97.56 120 ILE A N 1
ATOM 1024 C CA . ILE A 1 120 ? 2.266 1.109 2.809 1.00 97.56 120 ILE A CA 1
ATOM 1025 C C . ILE A 1 120 ? 2.259 1.118 4.328 1.00 97.56 120 ILE A C 1
ATOM 1027 O O . ILE A 1 120 ? 2.431 0.063 4.940 1.00 97.56 120 ILE A O 1
ATOM 1031 N N . LYS A 1 121 ? 2.026 2.279 4.933 1.00 98.19 121 LYS A N 1
ATOM 1032 C CA . LYS A 1 121 ? 1.951 2.452 6.384 1.00 98.19 121 LYS A CA 1
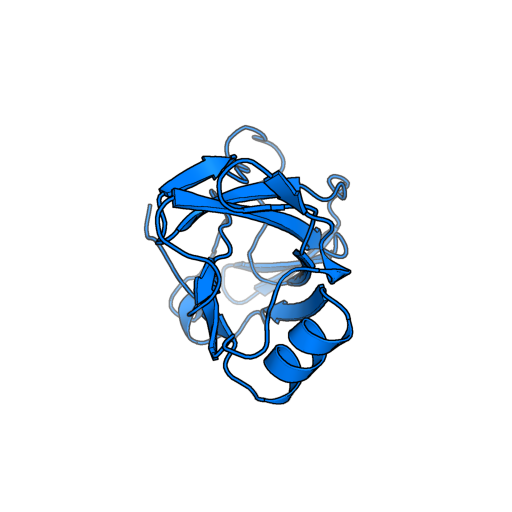ATOM 1033 C C . LYS A 1 121 ? 0.671 3.181 6.767 1.00 98.19 121 LYS A C 1
ATOM 1035 O O . LYS A 1 121 ? 0.347 4.196 6.166 1.00 98.19 121 LYS A O 1
ATOM 1040 N N . LEU A 1 122 ? -0.050 2.664 7.757 1.00 98.31 122 LEU A N 1
ATOM 1041 C CA . LEU A 1 122 ? -1.183 3.344 8.371 1.00 98.31 122 LEU A CA 1
ATOM 1042 C C . LEU A 1 122 ? -0.675 4.533 9.183 1.00 98.31 122 LEU A C 1
ATOM 1044 O O . LEU A 1 122 ? 0.198 4.385 10.039 1.00 98.31 122 LEU A O 1
ATOM 1048 N N . GLU A 1 123 ? -1.245 5.697 8.914 1.00 97.94 123 GLU A N 1
ATOM 1049 C CA . GLU A 1 123 ? -0.990 6.919 9.664 1.00 97.94 123 GLU A CA 1
ATOM 1050 C C . GLU A 1 123 ? -2.189 7.237 10.568 1.00 97.94 123 GLU A C 1
ATOM 1052 O O . GLU A 1 123 ? -3.180 6.501 10.624 1.00 97.94 123 GLU A O 1
ATOM 1057 N N . ASP A 1 124 ? -2.101 8.336 11.308 1.00 97.31 124 ASP A N 1
ATOM 1058 C CA . ASP A 1 124 ? -3.198 8.793 12.153 1.00 97.31 124 ASP A CA 1
ATOM 1059 C C . ASP A 1 124 ? -4.445 9.094 11.318 1.00 97.31 124 ASP A C 1
ATOM 1061 O O . ASP A 1 124 ? -4.410 9.861 10.352 1.00 97.31 124 ASP A O 1
ATOM 1065 N N . CYS A 1 125 ? -5.565 8.511 11.729 1.00 96.31 125 CYS A N 1
ATOM 1066 C CA . CYS A 1 125 ? -6.828 8.565 11.003 1.00 96.31 125 CYS A CA 1
ATOM 1067 C C . CYS A 1 125 ? -7.834 9.464 11.726 1.00 96.31 125 CYS A C 1
ATOM 1069 O O . CYS A 1 125 ? -7.726 9.712 12.932 1.00 96.31 125 CYS A O 1
ATOM 1071 N N . LYS A 1 126 ? -8.855 9.933 11.007 1.00 96.69 126 LYS A N 1
ATOM 1072 C CA . LYS A 1 126 ? -10.001 10.616 11.615 1.00 96.69 126 LYS A CA 1
ATOM 1073 C C . LYS A 1 126 ? -11.175 9.647 11.680 1.00 96.69 126 LYS A C 1
ATOM 1075 O O . LYS A 1 126 ? -11.763 9.326 10.655 1.00 96.69 126 LYS A O 1
ATOM 1080 N N . ILE A 1 127 ? -11.513 9.206 12.886 1.00 94.25 127 ILE A N 1
ATOM 1081 C CA . ILE A 1 127 ? -12.604 8.267 13.152 1.00 94.25 127 ILE A CA 1
ATOM 1082 C C . ILE A 1 127 ? -13.711 9.027 13.888 1.00 94.25 127 ILE A C 1
ATOM 1084 O O . ILE A 1 127 ? -13.492 9.566 14.980 1.00 94.25 127 ILE A O 1
ATOM 1088 N N . GLY A 1 128 ? -14.883 9.134 13.265 1.00 91.00 128 GLY A N 1
ATOM 1089 C CA . GLY A 1 128 ? -15.939 10.056 13.679 1.00 91.00 128 GLY A CA 1
ATOM 1090 C C . GLY A 1 128 ? -15.428 11.499 13.801 1.00 91.00 128 GLY A C 1
ATOM 1091 O O . GLY A 1 128 ? -14.901 12.087 12.853 1.00 91.00 128 GLY A O 1
ATOM 1092 N N . GLU A 1 129 ? -15.572 12.082 14.992 1.00 90.44 129 GLU A N 1
ATOM 1093 C CA . GLU A 1 129 ? -15.101 13.443 15.296 1.00 90.44 129 GLU A CA 1
ATOM 1094 C C . GLU A 1 129 ? -13.664 13.489 15.846 1.00 90.44 129 GLU A C 1
ATOM 1096 O O . GLU A 1 129 ? -13.097 14.569 16.006 1.00 90.44 129 GLU A O 1
ATOM 1101 N N . SER A 1 130 ? -13.050 12.332 16.116 1.00 93.44 130 SER A N 1
ATOM 1102 C CA . SER A 1 130 ? -11.745 12.231 16.777 1.00 93.44 130 SER A CA 1
ATOM 1103 C C . SER A 1 130 ? -10.614 11.917 15.803 1.00 93.44 130 SER A C 1
ATOM 1105 O O . SER A 1 130 ? -10.775 11.141 14.864 1.00 93.44 130 SER A O 1
ATOM 1107 N N . ARG A 1 131 ? -9.426 12.468 16.068 1.00 95.25 131 ARG A N 1
ATOM 1108 C CA . ARG A 1 131 ? -8.181 12.024 15.431 1.00 95.25 131 ARG A CA 1
ATOM 1109 C C . ARG A 1 131 ? -7.543 10.945 16.300 1.00 95.25 131 ARG A C 1
ATOM 1111 O O . ARG A 1 131 ? -7.257 11.193 17.472 1.00 95.25 131 ARG A O 1
ATOM 1118 N N . LEU A 1 132 ? -7.370 9.754 15.744 1.00 95.94 132 LEU A N 1
ATOM 1119 C CA . LEU A 1 132 ? -6.824 8.596 16.440 1.00 95.94 132 LEU A CA 1
ATOM 1120 C C . LEU A 1 132 ? -5.438 8.255 15.903 1.00 95.94 132 LEU A C 1
ATOM 1122 O O . LEU A 1 132 ? -5.221 8.226 14.694 1.00 95.94 132 LEU A O 1
ATOM 1126 N N . ASP A 1 133 ? -4.537 7.949 16.834 1.00 96.06 133 ASP A N 1
ATOM 1127 C CA . ASP A 1 133 ? -3.232 7.371 16.528 1.00 96.06 133 ASP A CA 1
ATOM 1128 C C . ASP A 1 133 ? -3.396 6.024 15.806 1.00 96.06 133 ASP A C 1
ATOM 1130 O O . ASP A 1 133 ? -4.275 5.231 16.167 1.00 96.06 133 ASP A O 1
ATOM 1134 N N . SER A 1 134 ?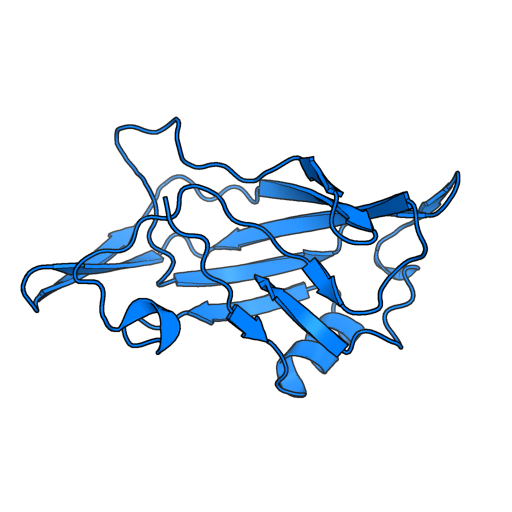 -2.541 5.749 14.818 1.00 94.12 134 SER A N 1
ATOM 1135 C CA . SER A 1 134 ? -2.565 4.498 14.034 1.00 94.12 134 SER A CA 1
ATOM 1136 C C . SER A 1 134 ? -2.589 3.212 14.887 1.00 94.12 134 SER A C 1
ATOM 1138 O O . SER A 1 134 ? -3.204 2.211 14.507 1.00 94.12 134 SER A O 1
ATOM 1140 N N . SER A 1 135 ? -1.982 3.214 16.080 1.00 94.88 135 SER A N 1
ATOM 1141 C CA . SER A 1 135 ? -1.992 2.077 17.011 1.00 94.88 135 SER A CA 1
ATOM 1142 C C . SER A 1 135 ? -3.384 1.777 17.576 1.00 94.88 135 SER A C 1
ATOM 1144 O O . SER A 1 135 ? -3.679 0.615 17.862 1.00 94.88 135 SER A O 1
ATOM 1146 N N . LYS A 1 136 ? -4.255 2.790 17.673 1.00 95.44 136 LYS A N 1
ATOM 1147 C CA . LYS A 1 136 ? -5.616 2.700 18.228 1.00 95.44 136 LYS A CA 1
ATOM 1148 C C . LYS A 1 136 ? -6.673 2.301 17.201 1.00 95.44 136 LYS A C 1
ATOM 1150 O O . LYS A 1 136 ? -7.814 2.053 17.583 1.00 95.44 136 LYS A O 1
ATOM 1155 N N . ILE A 1 137 ? -6.321 2.245 15.918 1.00 95.06 137 ILE A N 1
ATOM 1156 C CA . ILE A 1 137 ? -7.242 1.820 14.863 1.00 95.06 137 ILE A CA 1
ATOM 1157 C C . ILE A 1 137 ? -7.460 0.307 14.962 1.00 95.06 137 ILE A C 1
ATOM 1159 O O . ILE A 1 137 ? -6.507 -0.478 14.943 1.00 95.06 137 ILE A O 1
ATOM 1163 N N . ASP A 1 138 ? -8.724 -0.110 15.070 1.00 94.44 138 ASP A N 1
ATOM 1164 C CA . ASP A 1 138 ? -9.084 -1.526 15.092 1.00 94.44 138 ASP A CA 1
ATOM 1165 C C . ASP A 1 138 ? -8.922 -2.136 13.695 1.00 94.44 138 ASP A C 1
ATOM 1167 O O . ASP A 1 138 ? -9.731 -1.911 12.796 1.00 94.44 138 ASP A O 1
ATOM 1171 N N . LEU A 1 139 ? -7.868 -2.936 13.531 1.00 96.31 139 LEU A N 1
ATOM 1172 C CA . LEU A 1 139 ? -7.607 -3.695 12.311 1.00 96.31 139 LEU A CA 1
ATOM 1173 C C . LEU A 1 139 ? -8.042 -5.162 12.410 1.00 96.31 139 LEU A C 1
ATOM 1175 O O . LEU A 1 139 ? -7.765 -5.932 11.493 1.00 96.31 139 LEU A O 1
ATOM 1179 N N . SER A 1 140 ? -8.716 -5.592 13.484 1.00 94.62 140 SER A N 1
ATOM 1180 C CA . SER A 1 140 ? -9.095 -7.001 13.689 1.00 94.62 140 SER A CA 1
ATOM 1181 C C . SER A 1 140 ? -9.884 -7.569 12.504 1.00 94.62 140 SER A C 1
ATOM 1183 O O . SER A 1 140 ? -9.647 -8.709 12.089 1.00 94.62 140 SER A O 1
ATOM 1185 N N . LYS A 1 141 ? -10.726 -6.730 11.890 1.00 94.81 141 LYS A N 1
ATOM 1186 C CA . LYS A 1 141 ? -11.590 -7.057 10.751 1.00 94.81 141 LYS A CA 1
ATOM 1187 C C . LYS A 1 141 ? -10.957 -6.862 9.368 1.00 94.81 141 LYS A C 1
ATOM 1189 O O . LYS A 1 141 ? -11.618 -7.222 8.400 1.00 94.81 141 LYS A O 1
ATOM 1194 N N . LEU A 1 142 ? -9.715 -6.366 9.249 1.00 96.62 142 LEU A N 1
ATOM 1195 C CA . LEU A 1 142 ? -9.049 -6.205 7.943 1.00 96.62 142 LEU A CA 1
ATOM 1196 C C . LEU A 1 142 ? -9.031 -7.543 7.194 1.00 96.62 142 LEU A C 1
ATOM 1198 O O . LEU A 1 142 ? -8.534 -8.540 7.742 1.00 96.62 142 LEU A O 1
ATOM 1202 N N . LYS A 1 143 ? -9.549 -7.541 5.961 1.00 95.75 143 LYS A N 1
ATOM 1203 C CA . LYS A 1 143 ? -9.613 -8.722 5.082 1.00 95.75 143 LYS A CA 1
ATOM 1204 C C . LYS A 1 143 ? -8.609 -8.668 3.941 1.00 95.75 143 LYS A C 1
ATOM 1206 O O . LYS A 1 143 ? -7.914 -9.651 3.708 1.00 95.75 143 LYS A O 1
ATOM 1211 N N . SER A 1 144 ? -8.517 -7.526 3.269 1.00 96.56 144 SER A N 1
ATOM 1212 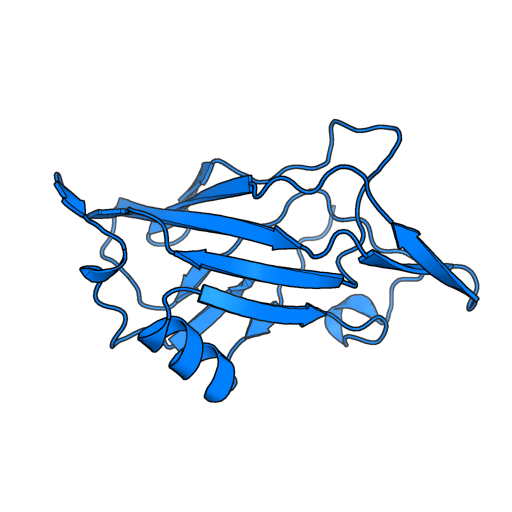C CA . SER A 1 144 ? -7.589 -7.311 2.166 1.00 96.56 144 SER A CA 1
ATOM 1213 C C . SER A 1 144 ? -7.079 -5.879 2.138 1.00 96.56 144 SER A C 1
ATOM 1215 O O . SER A 1 144 ? -7.701 -4.966 2.687 1.00 96.56 144 SER A O 1
ATOM 1217 N N . ILE A 1 145 ? -5.962 -5.690 1.445 1.00 97.12 145 ILE A N 1
ATOM 1218 C CA . ILE A 1 145 ? -5.446 -4.378 1.062 1.00 97.12 145 ILE A CA 1
ATOM 1219 C C . ILE A 1 145 ? -5.529 -4.321 -0.461 1.00 97.12 145 ILE A C 1
ATOM 1221 O O . ILE A 1 145 ? -4.940 -5.165 -1.138 1.00 97.12 145 ILE A O 1
ATOM 1225 N N . GLU A 1 146 ? -6.317 -3.388 -0.986 1.00 96.62 146 GLU A N 1
ATOM 1226 C CA . GLU A 1 146 ? -6.459 -3.154 -2.424 1.00 96.62 146 GLU A CA 1
ATOM 1227 C C . GLU A 1 146 ? -5.614 -1.945 -2.816 1.00 96.62 146 GLU A C 1
ATOM 1229 O O . GLU A 1 146 ? -5.711 -0.895 -2.182 1.00 96.62 146 GLU A O 1
ATOM 1234 N N . ILE A 1 147 ? -4.765 -2.123 -3.823 1.00 93.56 147 ILE A N 1
ATOM 1235 C CA . ILE A 1 147 ? -3.831 -1.124 -4.353 1.00 93.56 147 ILE A CA 1
ATOM 1236 C C . ILE A 1 147 ? -4.211 -0.830 -5.793 1.00 93.56 147 ILE A C 1
ATOM 1238 O O . ILE A 1 147 ? -4.408 -1.835 -6.513 1.00 93.56 147 ILE A O 1
#

pLDDT: mean 91.17, std 9.35, range [50.78, 98.31]

Foldseek 3Di:
DDDFKDKDQPPVQLVCCQPVQKDKDFDAPCRPRCPPPQWAFDFWDAKFFPPFADAFWKWKKWKFFPQWAWTGHPNDIDIDGDPPTGTDMWMAGPPGHTPDIDGPNPDPPDGGGSGGIMMMGTAFIGHPNDTGGSNPGDSVRGRIMMD

Organism: NCBI:txid60492